Protein AF-D0N8F6-F1 (afdb_monomer)

Solvent-accessible surface area (backbone atoms only — not comparable to full-atom values): 5103 Å² total; per-residue (Å²): 138,65,64,71,61,57,61,58,59,70,66,71,76,70,73,78,75,79,72,76,63,76,70,73,56,72,61,54,53,80,84,28,68,86,50,86,42,36,20,11,30,70,80,69,45,62,31,75,22,51,42,59,45,40,46,46,32,46,78,38,62,88,70,70,59,43,82,63,47,89,38,61,45,77,79,78,72,75,83,81,124

Mean predicted aligned error: 13.62 Å

Nearest PDB structures (foldseek):
  2xrc-assembly1_A  TM=7.997E-01  e=1.969E-02  Homo sapiens
  8ivd-assembly1_D  TM=8.498E-01  e=2.400E-02  Homo sapiens
  8ivd-assembly2_C  TM=8.484E-01  e=2.927E-02  Homo sapiens
  2xrc-assembly3_C  TM=8.143E-01  e=4.073E-02  Homo sapiens
  2xrc-assembly2_B  TM=7.716E-01  e=5.306E-02  Homo sapiens

Radius of gyration: 24.33 Å; Cα contacts (8 Å, |Δi|>4): 83; chains: 1; bounding box: 33×21×89 Å

InterPro domains:
  IPR002350 Kazal domain [PS51465] (21-75)
  IPR036058 Kazal domain superfamily [SSF100895] (24-73)

Secondary structure (DSSP, 8-state):
--HHHHHHHTTTT------------TT-GGGTTT--S-EEETTSPEESSHHHHHHHHHH-GGG---EEEESPPPP------

Foldseek 3Di:
DVVVVVVVVVVPPPPPPPPPVVPVQLLPLVVFVPWQAWFAKPVLDIDRGPNVQSNCCRVPVVVVIDTPGTHHRDPPPPPPD

Structure (mmCIF, N/CA/C/O backbone):
data_AF-D0N8F6-F1
#
_entry.id   AF-D0N8F6-F1
#
loop_
_atom_site.group_PDB
_atom_site.id
_atom_site.type_symbol
_atom_site.label_atom_id
_atom_site.label_alt_id
_atom_site.label_comp_id
_atom_site.label_asym_id
_atom_site.label_entity_id
_atom_site.label_seq_id
_atom_site.pdbx_PDB_ins_code
_atom_site.Cartn_x
_atom_site.Cartn_y
_atom_site.Cartn_z
_atom_site.occupancy
_atom_site.B_iso_or_equiv
_atom_site.auth_seq_id
_atom_site.auth_comp_id
_atom_site.auth_asym_id
_atom_site.auth_atom_id
_atom_site.pdbx_PDB_model_num
ATOM 1 N N . MET A 1 1 ? -22.166 -8.924 58.162 1.00 50.09 1 MET A N 1
ATOM 2 C CA . MET A 1 1 ? -21.060 -9.623 57.457 1.00 50.09 1 MET A CA 1
ATOM 3 C C . MET A 1 1 ? -21.301 -9.810 55.945 1.00 50.09 1 MET A C 1
ATOM 5 O O . MET A 1 1 ? -20.711 -10.697 55.352 1.00 50.09 1 MET A O 1
ATOM 9 N N . LYS A 1 2 ? -22.145 -8.994 55.288 1.00 44.53 2 LYS A N 1
ATOM 10 C CA . LYS A 1 2 ? -22.239 -8.938 53.810 1.00 44.53 2 LYS A CA 1
ATOM 11 C C . LYS A 1 2 ? -21.663 -7.632 53.236 1.00 44.53 2 LYS A C 1
ATOM 13 O O . LYS A 1 2 ? -21.256 -7.604 52.090 1.00 44.53 2 LYS A O 1
ATOM 18 N N . VAL A 1 3 ? -21.582 -6.574 54.052 1.00 50.66 3 VAL A N 1
ATOM 19 C CA . VAL A 1 3 ? -21.166 -5.220 53.638 1.00 50.66 3 VAL A CA 1
ATOM 20 C C . VAL A 1 3 ? -19.667 -5.133 53.318 1.00 50.66 3 VAL A C 1
ATOM 22 O O . VAL A 1 3 ? -19.281 -4.457 52.375 1.00 50.66 3 VAL A O 1
ATOM 25 N N . PHE A 1 4 ? -18.826 -5.893 54.031 1.00 52.03 4 PHE A N 1
ATOM 26 C CA . PHE A 1 4 ? -17.379 -5.938 53.782 1.00 52.03 4 PHE A CA 1
ATOM 27 C C . PHE A 1 4 ? -17.015 -6.522 52.411 1.00 52.03 4 PHE A C 1
ATOM 29 O O . PHE A 1 4 ? -16.037 -6.089 51.812 1.00 52.03 4 PHE A O 1
ATOM 36 N N . PHE A 1 5 ? -17.827 -7.444 51.883 1.00 53.47 5 PHE A N 1
ATOM 37 C CA . PHE A 1 5 ? -17.625 -7.977 50.536 1.00 53.47 5 PHE A CA 1
ATOM 38 C C . PHE A 1 5 ? -17.946 -6.924 49.469 1.00 53.47 5 PHE A C 1
ATOM 40 O O . PHE A 1 5 ? -17.183 -6.776 48.523 1.00 53.47 5 PHE A O 1
ATOM 47 N N . TYR A 1 6 ? -19.005 -6.126 49.654 1.00 57.22 6 TYR A N 1
ATOM 48 C CA . TYR A 1 6 ? -19.380 -5.070 48.704 1.00 57.22 6 TYR A CA 1
ATOM 49 C C . TYR A 1 6 ? -18.374 -3.910 48.643 1.00 57.22 6 TYR A C 1
ATOM 51 O O . TYR A 1 6 ? -18.172 -3.341 47.574 1.00 57.22 6 TYR A O 1
ATOM 59 N N . LEU A 1 7 ? -17.696 -3.590 49.750 1.00 57.06 7 LEU A N 1
ATOM 60 C CA . LEU A 1 7 ? -16.661 -2.546 49.774 1.00 57.06 7 LEU A CA 1
ATOM 61 C C . LEU A 1 7 ? -15.370 -2.964 49.053 1.00 57.06 7 LEU A C 1
ATOM 63 O O . LEU A 1 7 ? -14.679 -2.110 48.505 1.00 57.06 7 LEU A O 1
ATOM 67 N N . ALA A 1 8 ? -15.072 -4.264 48.992 1.00 55.44 8 ALA A N 1
ATOM 68 C CA . ALA A 1 8 ? -13.935 -4.781 48.232 1.00 55.44 8 ALA A CA 1
ATOM 69 C C . ALA A 1 8 ? -14.180 -4.753 46.709 1.00 55.44 8 ALA A C 1
ATOM 71 O O . ALA A 1 8 ? -13.236 -4.584 45.942 1.00 55.44 8 ALA A O 1
ATOM 72 N N . PHE A 1 9 ? -15.438 -4.857 46.263 1.00 55.03 9 PHE A N 1
ATOM 73 C CA . PHE A 1 9 ? -15.785 -4.813 44.836 1.00 55.03 9 PHE A CA 1
ATOM 74 C C . PHE A 1 9 ? -15.701 -3.408 44.220 1.00 55.03 9 PHE A C 1
ATOM 76 O O . PHE A 1 9 ? -15.421 -3.294 43.030 1.00 55.03 9 PHE A O 1
ATOM 83 N N . LEU A 1 10 ? -15.870 -2.337 45.004 1.00 57.03 10 LEU A N 1
ATOM 84 C CA . LEU A 1 10 ? -15.761 -0.959 44.497 1.00 57.03 10 LEU A CA 1
ATOM 85 C C . LEU A 1 10 ? -14.314 -0.497 44.256 1.00 5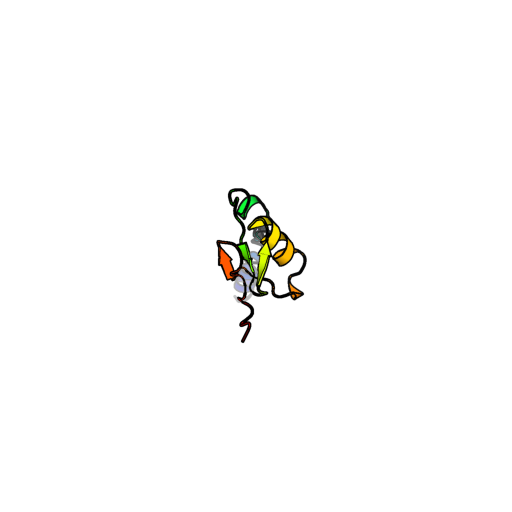7.03 10 LEU A C 1
ATOM 87 O O . LEU A 1 10 ? -14.096 0.466 43.527 1.00 57.03 10 LEU A O 1
ATOM 91 N N . ALA A 1 11 ? -13.317 -1.185 44.821 1.00 53.53 11 ALA A N 1
ATOM 92 C CA . ALA A 1 11 ? -11.904 -0.871 44.592 1.00 53.53 11 ALA A CA 1
ATOM 93 C C . ALA A 1 11 ? -11.326 -1.534 43.324 1.00 53.53 11 ALA A C 1
ATOM 95 O O . ALA A 1 11 ? -10.239 -1.168 42.883 1.00 53.53 11 ALA A O 1
ATOM 96 N N . VAL A 1 12 ? -12.040 -2.490 42.714 1.00 55.88 12 VAL A N 1
ATOM 97 C CA . VAL A 1 12 ? -11.544 -3.288 41.571 1.00 55.88 12 VAL A CA 1
ATOM 98 C C . VAL A 1 12 ? -11.984 -2.715 40.211 1.00 55.88 12 VAL A C 1
ATOM 100 O O . VAL A 1 12 ? -11.690 -3.290 39.171 1.00 55.88 12 VAL A O 1
ATOM 103 N N . THR A 1 13 ? -12.625 -1.542 40.168 1.00 53.47 13 THR A N 1
ATOM 104 C CA . THR A 1 13 ? -13.014 -0.894 38.896 1.00 53.47 13 THR A CA 1
ATOM 105 C C . THR A 1 13 ? -12.241 0.383 38.562 1.00 53.47 13 THR A C 1
ATOM 107 O O . THR A 1 13 ? -12.604 1.065 37.610 1.00 53.47 13 THR A O 1
ATOM 110 N N . ILE A 1 14 ? -11.164 0.717 39.284 1.00 59.22 14 ILE A N 1
ATOM 111 C CA . ILE A 1 14 ? -10.284 1.848 38.922 1.00 59.22 14 ILE A CA 1
ATOM 112 C C . ILE A 1 14 ? -8.828 1.393 38.782 1.00 59.22 14 ILE A C 1
ATOM 114 O O . ILE A 1 14 ? -7.894 2.050 39.222 1.00 59.22 14 ILE A O 1
ATOM 118 N N . SER A 1 15 ? -8.600 0.257 38.129 1.00 59.31 15 S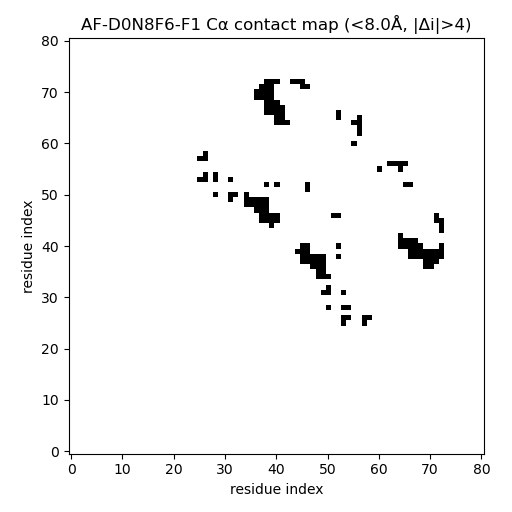ER A N 1
ATOM 119 C CA . SER A 1 15 ? -7.429 0.192 37.257 1.00 59.31 15 SER A CA 1
ATOM 120 C C . SER A 1 15 ? -7.886 0.772 35.935 1.00 59.31 15 SER A C 1
ATOM 122 O O . SER A 1 15 ? -8.405 0.053 35.087 1.00 59.31 15 SER A O 1
ATOM 124 N N . SER A 1 16 ? -7.793 2.095 35.810 1.00 59.19 16 SER A N 1
ATOM 125 C CA . SER A 1 16 ? -7.908 2.776 34.529 1.00 59.19 16 SER A CA 1
ATOM 126 C C . SER A 1 16 ? -6.889 2.125 33.606 1.00 59.19 16 SER A C 1
ATOM 128 O O . SER A 1 16 ? -5.714 2.468 33.647 1.00 59.19 16 SER A O 1
ATOM 130 N N . THR A 1 17 ? -7.295 1.130 32.821 1.00 59.09 17 THR A N 1
ATOM 131 C CA . THR A 1 17 ? -6.468 0.657 31.726 1.00 59.09 17 THR A CA 1
ATOM 132 C C . THR A 1 17 ? -6.459 1.807 30.743 1.00 59.09 17 THR A C 1
ATOM 134 O O . THR A 1 17 ? -7.415 2.014 29.996 1.00 59.09 17 THR A O 1
ATOM 137 N N . ASN A 1 18 ? -5.400 2.604 30.782 1.00 62.56 18 ASN A N 1
ATOM 138 C CA . ASN A 1 18 ? -4.983 3.448 29.684 1.00 62.56 18 ASN A CA 1
ATOM 139 C C . ASN A 1 18 ? -4.687 2.503 28.519 1.00 62.56 18 ASN A C 1
ATOM 141 O O . ASN A 1 18 ? -3.548 2.136 28.246 1.00 62.56 18 ASN A O 1
ATOM 145 N N . ALA A 1 19 ? -5.756 2.100 27.834 1.00 55.97 19 ALA A N 1
ATOM 146 C CA . ALA A 1 19 ? -5.715 1.544 26.505 1.00 55.97 19 ALA A CA 1
ATOM 147 C C . ALA A 1 19 ? -5.332 2.684 25.556 1.00 55.97 19 ALA A C 1
ATOM 149 O O . ALA A 1 19 ? -6.079 3.052 24.658 1.00 55.97 19 ALA A O 1
ATOM 150 N N . ALA A 1 20 ? -4.101 3.180 25.688 1.00 55.72 20 ALA A N 1
ATOM 151 C CA . ALA A 1 20 ? -3.321 3.489 24.507 1.00 55.72 20 ALA A CA 1
ATOM 152 C C . ALA A 1 20 ? -2.968 2.141 23.855 1.00 55.72 20 ALA A C 1
ATOM 154 O O . ALA A 1 20 ? -1.807 1.771 23.716 1.00 55.72 20 ALA A O 1
ATOM 155 N N . GLY A 1 21 ? -4.000 1.373 23.483 1.00 52.00 21 GLY A N 1
ATOM 156 C CA . GLY A 1 21 ? -3.872 0.486 22.355 1.00 52.00 21 GLY A CA 1
ATOM 157 C C . GLY A 1 21 ? -3.478 1.427 21.240 1.00 52.00 21 GLY A C 1
ATOM 158 O O . GLY A 1 21 ? -4.255 2.304 20.864 1.00 52.00 21 GLY A O 1
ATOM 159 N N . GLN A 1 22 ? -2.230 1.337 20.800 1.00 53.09 22 GLN A N 1
ATOM 160 C CA . GLN A 1 22 ? -1.859 1.928 19.536 1.00 53.09 22 GLN A CA 1
ATOM 161 C C . GLN A 1 22 ? -2.728 1.185 18.528 1.00 53.09 22 GLN A C 1
ATOM 163 O O . GLN A 1 22 ? -2.412 0.065 18.136 1.00 53.09 22 GLN A O 1
ATOM 168 N N . ALA A 1 23 ? -3.894 1.750 18.212 1.00 57.78 23 ALA A N 1
ATOM 169 C CA . ALA A 1 23 ? -4.616 1.398 17.014 1.00 57.78 23 ALA A CA 1
ATOM 170 C C . ALA A 1 23 ? -3.594 1.646 15.912 1.00 57.78 23 ALA A C 1
ATOM 172 O O . ALA A 1 23 ? -3.254 2.798 15.642 1.00 57.78 23 ALA A O 1
ATOM 173 N N . LEU A 1 24 ? -2.973 0.568 15.427 1.00 62.06 24 LEU A N 1
ATOM 174 C CA . LEU A 1 24 ? -2.015 0.640 14.343 1.00 62.06 24 LEU A CA 1
ATOM 175 C C . LEU A 1 24 ? -2.789 1.305 13.213 1.00 62.06 24 LEU A C 1
ATOM 177 O O . LEU A 1 24 ? -3.763 0.726 12.732 1.00 62.06 24 LEU A O 1
ATOM 181 N N . ASP A 1 25 ? -2.453 2.558 12.915 1.00 76.69 25 ASP A N 1
ATOM 182 C CA . ASP A 1 25 ? -3.193 3.328 11.933 1.00 76.69 25 ASP A CA 1
ATOM 183 C C . ASP A 1 25 ? -3.120 2.537 10.618 1.00 76.69 25 ASP A C 1
ATOM 185 O O . ASP A 1 25 ? -2.015 2.296 10.121 1.00 76.69 25 ASP A O 1
ATOM 189 N N . PRO A 1 26 ? -4.255 2.067 10.064 1.00 69.19 26 PRO A N 1
ATOM 190 C CA . PRO A 1 26 ? -4.249 1.326 8.808 1.00 69.19 26 PRO A CA 1
ATOM 191 C C . PRO A 1 26 ? -3.661 2.155 7.654 1.00 69.19 26 PRO A C 1
ATOM 193 O O . PRO A 1 26 ? -3.317 1.595 6.612 1.00 69.19 26 PRO A O 1
ATOM 196 N N . CYS A 1 27 ? -3.516 3.472 7.840 1.00 82.31 27 CYS A N 1
ATOM 197 C CA . CYS A 1 27 ? -2.895 4.409 6.911 1.00 82.31 27 CYS A CA 1
ATOM 198 C C . CYS A 1 27 ? -1.402 4.656 7.195 1.00 82.31 27 CYS A C 1
ATOM 200 O O . CYS A 1 27 ? -0.780 5.443 6.474 1.00 82.31 27 CYS A O 1
ATOM 202 N N . ASP A 1 28 ? -0.800 4.019 8.205 1.00 85.12 28 ASP A N 1
ATOM 203 C CA . ASP A 1 28 ? 0.600 4.245 8.563 1.00 85.12 28 ASP A CA 1
ATOM 204 C C . ASP A 1 28 ? 1.548 3.731 7.469 1.00 85.12 28 ASP A C 1
ATOM 206 O O . ASP A 1 28 ? 1.817 2.531 7.331 1.00 85.12 28 ASP A O 1
ATOM 210 N N . LYS A 1 29 ? 2.090 4.677 6.696 1.00 81.25 29 LYS A N 1
ATOM 211 C CA . LYS A 1 29 ? 2.989 4.415 5.565 1.00 81.25 29 LYS A CA 1
ATOM 212 C C . LYS A 1 29 ? 4.362 3.882 5.979 1.00 81.25 29 LYS A C 1
ATOM 214 O O . LYS A 1 29 ? 5.078 3.361 5.125 1.00 81.25 29 LYS A O 1
ATOM 219 N N . ARG A 1 30 ? 4.729 3.936 7.264 1.00 83.50 30 ARG A N 1
ATOM 220 C CA . ARG A 1 30 ? 5.992 3.348 7.752 1.00 83.50 30 ARG A CA 1
ATOM 221 C C . ARG A 1 30 ? 6.061 1.841 7.493 1.00 83.50 30 ARG A C 1
ATOM 223 O O . ARG A 1 30 ? 7.141 1.301 7.285 1.00 83.50 30 ARG A O 1
ATOM 230 N N . ASN A 1 31 ? 4.907 1.174 7.411 1.00 78.25 31 ASN A N 1
ATOM 231 C CA . ASN A 1 31 ? 4.814 -0.265 7.147 1.00 78.25 31 ASN A CA 1
ATOM 232 C C . ASN A 1 31 ? 5.107 -0.660 5.687 1.00 78.25 31 ASN A C 1
ATOM 234 O O . ASN A 1 31 ? 5.219 -1.845 5.388 1.00 78.25 31 ASN A O 1
ATOM 238 N N . CYS A 1 32 ? 5.214 0.304 4.769 1.00 85.38 32 CYS A N 1
ATOM 239 C CA . CYS A 1 32 ? 5.425 0.051 3.341 1.00 85.38 32 CYS A CA 1
ATOM 240 C C . CYS A 1 32 ? 6.593 0.859 2.747 1.00 85.38 32 CYS A C 1
ATOM 242 O O . CYS A 1 32 ? 6.857 0.752 1.551 1.00 85.38 32 CYS A O 1
ATOM 244 N N . GLU A 1 33 ? 7.306 1.645 3.561 1.00 83.94 33 GLU A N 1
ATOM 245 C CA . GLU A 1 33 ? 8.349 2.584 3.121 1.00 83.94 33 GLU A CA 1
ATOM 246 C C . GLU A 1 33 ? 9.506 1.903 2.368 1.00 83.94 33 GLU A C 1
ATOM 248 O O . GLU A 1 33 ? 10.044 2.448 1.395 1.00 83.94 33 GLU A O 1
ATOM 253 N N . SER A 1 34 ? 9.852 0.683 2.784 1.00 86.88 34 SER A N 1
ATOM 254 C CA . SER A 1 34 ? 10.897 -0.142 2.175 1.00 86.88 34 SER A CA 1
ATOM 255 C C . SER A 1 34 ? 10.474 -0.801 0.859 1.00 86.88 34 SER A C 1
ATOM 257 O O . SER A 1 34 ? 11.338 -1.235 0.095 1.00 86.88 34 SER A O 1
ATOM 259 N N . HIS A 1 35 ? 9.174 -0.868 0.551 1.00 90.69 35 HIS A N 1
ATOM 260 C CA . HIS A 1 35 ? 8.694 -1.506 -0.674 1.00 90.69 35 HIS A CA 1
ATOM 261 C C . HIS A 1 35 ? 8.829 -0.556 -1.866 1.00 90.69 35 HIS A C 1
ATOM 263 O O . HIS A 1 35 ? 8.206 0.505 -1.936 1.00 90.69 35 HIS A O 1
ATOM 269 N N . LYS A 1 36 ? 9.667 -0.950 -2.825 1.00 85.56 36 LYS A N 1
ATOM 270 C CA . LYS A 1 36 ? 9.901 -0.240 -4.086 1.00 85.56 36 LYS A CA 1
ATOM 271 C C . LYS A 1 36 ? 9.564 -1.181 -5.243 1.00 85.56 36 LYS A C 1
ATOM 273 O O . LYS A 1 36 ? 10.451 -1.679 -5.927 1.00 85.56 36 LYS A O 1
ATOM 278 N N . GLY A 1 37 ? 8.284 -1.483 -5.436 1.00 92.56 37 GLY A N 1
ATOM 279 C CA . GLY A 1 37 ? 7.849 -2.393 -6.495 1.00 92.56 37 GLY A CA 1
ATOM 280 C C . GLY A 1 37 ? 6.377 -2.238 -6.842 1.00 92.56 37 GLY A C 1
ATOM 281 O O . GLY A 1 37 ? 5.565 -1.873 -6.000 1.00 92.56 37 GLY A O 1
ATOM 282 N N . ARG A 1 38 ? 6.021 -2.537 -8.093 1.00 96.25 38 ARG A N 1
ATOM 283 C CA . ARG A 1 38 ? 4.613 -2.549 -8.507 1.00 96.25 38 ARG A CA 1
ATOM 284 C C . ARG A 1 38 ? 3.881 -3.698 -7.826 1.00 96.25 38 ARG A C 1
ATOM 286 O O . ARG A 1 38 ? 4.444 -4.781 -7.734 1.00 96.25 38 ARG A O 1
ATOM 293 N N . VAL A 1 39 ? 2.627 -3.483 -7.444 1.00 96.56 39 VAL A N 1
ATOM 294 C CA . VAL A 1 39 ? 1.767 -4.513 -6.838 1.00 96.56 39 VAL A CA 1
ATOM 295 C C . VAL A 1 39 ? 0.442 -4.628 -7.578 1.00 96.56 39 VAL A C 1
ATOM 297 O O . VAL A 1 39 ? -0.049 -3.641 -8.133 1.00 96.56 39 VAL A O 1
ATOM 300 N N . CYS A 1 40 ? -0.153 -5.817 -7.574 1.00 97.62 40 CYS A N 1
ATOM 301 C CA . CYS A 1 40 ? -1.456 -6.061 -8.172 1.00 97.62 40 CYS A CA 1
ATOM 302 C C . CYS A 1 40 ? -2.531 -6.098 -7.088 1.00 97.62 40 CYS A C 1
ATOM 304 O O . CYS A 1 40 ? -2.396 -6.824 -6.100 1.00 97.62 40 CYS A O 1
ATOM 306 N N . SER A 1 41 ? -3.611 -5.341 -7.273 1.00 96.44 41 SER A N 1
ATOM 307 C CA . SER A 1 41 ? -4.792 -5.428 -6.415 1.00 96.44 41 SER A CA 1
ATOM 308 C C . SER A 1 41 ? -5.753 -6.532 -6.864 1.00 96.44 41 SER A C 1
ATOM 310 O O . SER A 1 41 ? -5.712 -7.000 -8.005 1.00 96.44 41 SER A O 1
ATOM 312 N N . ASN A 1 42 ? -6.683 -6.908 -5.987 1.00 95.88 42 ASN A N 1
ATOM 313 C CA . ASN A 1 42 ? -7.788 -7.826 -6.291 1.00 95.88 42 ASN A CA 1
ATOM 314 C C . ASN A 1 42 ? -8.680 -7.376 -7.466 1.00 95.88 42 ASN A C 1
ATOM 316 O O . ASN A 1 42 ? -9.357 -8.205 -8.065 1.00 95.88 42 ASN A O 1
ATOM 320 N N . GLY A 1 43 ? -8.663 -6.089 -7.823 1.00 92.75 43 GLY A N 1
ATOM 321 C CA . GLY A 1 43 ? -9.400 -5.524 -8.957 1.00 92.75 43 GLY A CA 1
ATOM 322 C C . GLY A 1 43 ? -8.651 -5.548 -10.295 1.00 92.75 43 GLY A C 1
ATOM 323 O O . GLY A 1 43 ? -9.046 -4.824 -11.204 1.00 92.75 43 GLY A O 1
ATOM 324 N N . ASN A 1 44 ? -7.556 -6.311 -10.426 1.00 94.25 44 ASN A N 1
ATOM 325 C CA . ASN A 1 44 ? -6.649 -6.284 -11.588 1.00 94.25 44 ASN A CA 1
ATOM 326 C C . ASN A 1 44 ? -6.034 -4.898 -11.872 1.00 94.25 44 ASN A C 1
ATOM 328 O O . ASN A 1 44 ? -5.606 -4.615 -12.993 1.00 94.25 44 ASN A O 1
ATOM 332 N N . GLN A 1 45 ? -5.946 -4.037 -10.855 1.00 94.94 45 GLN A N 1
ATOM 333 C CA . GLN A 1 45 ? -5.302 -2.734 -10.963 1.00 94.94 45 GLN A CA 1
ATOM 334 C C . GLN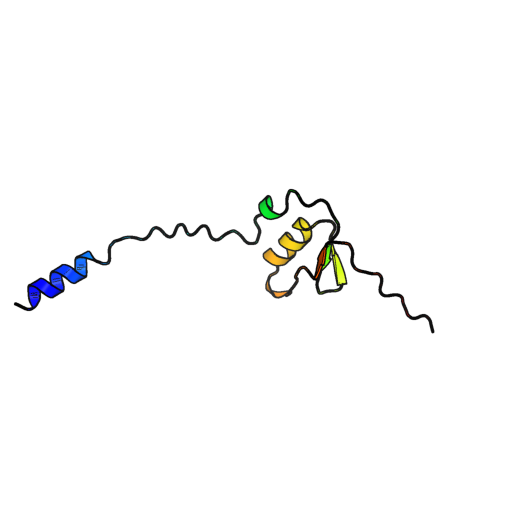 A 1 45 ? -3.874 -2.804 -10.421 1.00 94.94 45 GLN A C 1
ATOM 336 O O . GLN A 1 45 ? -3.633 -3.277 -9.311 1.00 94.94 45 GLN A O 1
ATOM 341 N N . THR A 1 46 ? -2.917 -2.315 -11.209 1.00 96.06 46 THR A N 1
ATOM 342 C CA . THR A 1 46 ? -1.517 -2.228 -10.782 1.00 96.06 46 THR A CA 1
ATOM 343 C C . THR A 1 46 ? -1.264 -0.902 -10.076 1.00 96.06 46 THR A C 1
ATOM 345 O O . THR A 1 46 ? -1.528 0.156 -10.644 1.00 96.06 46 THR A O 1
ATOM 348 N N . TYR A 1 47 ? -0.707 -0.960 -8.870 1.00 95.25 47 TYR A N 1
ATOM 349 C CA . TYR A 1 47 ? -0.232 0.197 -8.113 1.00 95.25 47 TYR A CA 1
ATOM 350 C C . TYR A 1 47 ? 1.288 0.307 -8.226 1.00 95.25 47 TYR A C 1
ATOM 352 O O . TYR A 1 47 ? 1.977 -0.706 -8.364 1.00 95.25 47 TYR A O 1
ATOM 360 N N . ALA A 1 48 ? 1.816 1.535 -8.203 1.00 94.81 48 ALA A N 1
ATOM 361 C CA . ALA A 1 48 ? 3.247 1.782 -8.378 1.00 94.81 48 ALA A CA 1
ATOM 362 C C . ALA A 1 48 ? 4.080 1.245 -7.206 1.00 94.81 48 ALA A C 1
ATOM 364 O O . ALA A 1 48 ? 5.193 0.770 -7.428 1.00 94.81 48 ALA A O 1
ATOM 365 N N . THR A 1 49 ? 3.520 1.291 -5.994 1.00 93.44 49 THR A N 1
ATOM 366 C CA . THR A 1 49 ? 4.112 0.762 -4.761 1.00 93.44 49 THR A CA 1
ATOM 367 C C . THR A 1 49 ? 3.062 0.108 -3.864 1.00 93.44 49 THR A C 1
ATOM 369 O O . THR A 1 49 ? 1.867 0.406 -3.974 1.00 93.44 49 THR A O 1
ATOM 372 N N . LEU A 1 50 ? 3.502 -0.725 -2.913 1.00 93.31 50 LEU A N 1
ATOM 373 C CA . LEU A 1 50 ? 2.636 -1.198 -1.828 1.00 93.31 50 LEU A CA 1
ATOM 374 C C . LEU A 1 50 ? 2.043 -0.031 -1.019 1.00 93.31 50 LEU A C 1
ATOM 376 O O . LEU A 1 50 ? 0.889 -0.105 -0.612 1.00 93.31 50 LEU A O 1
ATOM 380 N N . CYS A 1 51 ? 2.778 1.073 -0.838 1.00 93.81 51 CYS A N 1
ATOM 381 C CA . CYS A 1 51 ? 2.2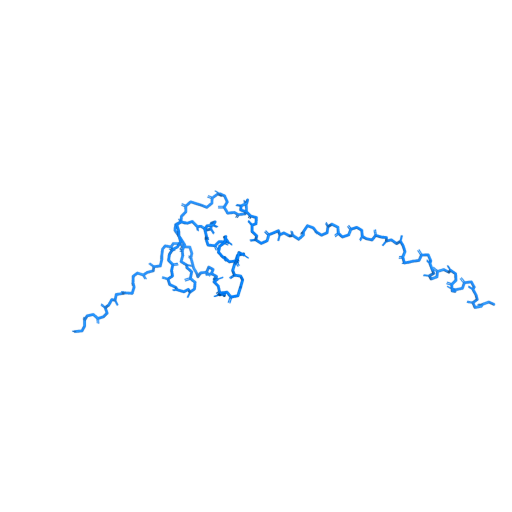66 2.244 -0.120 1.00 93.81 51 CYS A CA 1
ATOM 382 C C . CYS A 1 51 ? 1.083 2.923 -0.803 1.00 93.81 51 CYS A C 1
ATOM 384 O O . CYS A 1 51 ? 0.176 3.402 -0.118 1.00 93.81 51 CYS A O 1
ATOM 386 N N . ASP A 1 52 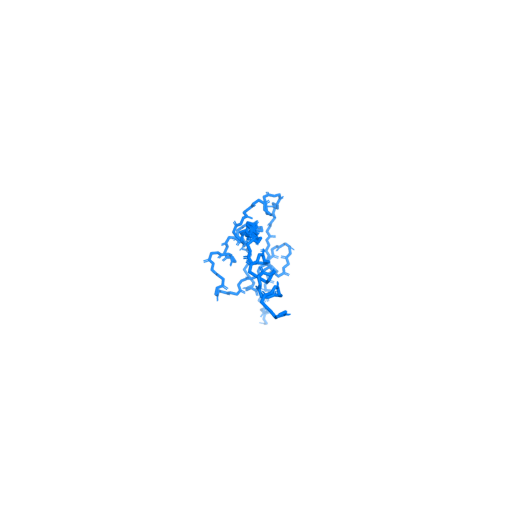? 1.075 2.973 -2.133 1.00 93.38 52 ASP A N 1
ATOM 387 C CA . ASP A 1 52 ? -0.045 3.557 -2.871 1.00 93.38 52 ASP A CA 1
ATOM 388 C C . ASP A 1 52 ? -1.300 2.700 -2.703 1.00 93.38 52 ASP A C 1
ATOM 390 O O . ASP A 1 52 ? -2.388 3.229 -2.470 1.00 93.38 52 ASP A O 1
ATOM 394 N N . LEU A 1 53 ? -1.135 1.373 -2.740 1.00 94.56 53 LEU A N 1
ATOM 395 C CA . LEU A 1 53 ? -2.214 0.432 -2.466 1.00 94.56 53 LEU A CA 1
ATOM 396 C C . LEU A 1 53 ? -2.733 0.593 -1.029 1.00 94.56 53 LEU A C 1
ATOM 398 O O . LEU A 1 53 ? -3.928 0.818 -0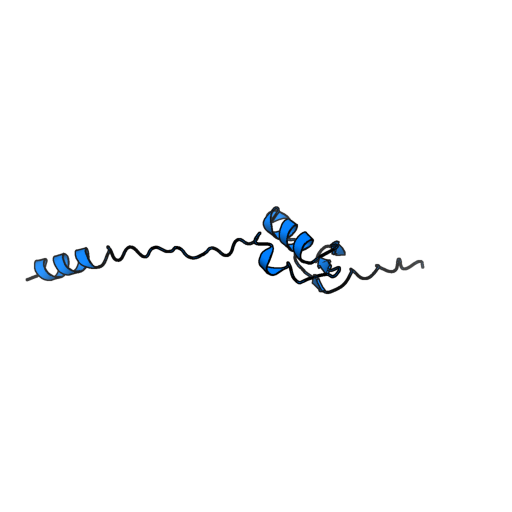.848 1.00 94.56 53 LEU A O 1
ATOM 402 N N . THR A 1 54 ? -1.855 0.562 -0.021 1.00 92.19 54 THR A N 1
ATOM 403 C CA . THR A 1 54 ? -2.227 0.733 1.397 1.00 92.19 54 THR A CA 1
ATOM 404 C C . THR A 1 54 ? -2.955 2.053 1.637 1.00 92.19 54 THR A C 1
ATOM 406 O O . THR A 1 54 ? -3.965 2.086 2.340 1.00 92.19 54 THR A O 1
ATOM 409 N N . SER A 1 55 ? -2.514 3.141 0.995 1.00 92.25 55 SER A N 1
ATOM 410 C CA . SER A 1 55 ? -3.189 4.437 1.100 1.00 92.25 55 SER A CA 1
ATOM 411 C C . SER A 1 55 ? -4.624 4.379 0.577 1.00 92.25 55 SER A C 1
ATOM 413 O O . SER A 1 55 ? -5.507 4.993 1.171 1.00 92.25 55 SER A O 1
ATOM 415 N N . VAL A 1 56 ? -4.882 3.649 -0.511 1.00 93.38 56 VAL A N 1
ATOM 416 C CA . VAL A 1 56 ? -6.242 3.473 -1.040 1.00 93.38 56 VAL A CA 1
ATOM 417 C C . VAL A 1 56 ? -7.073 2.558 -0.148 1.00 93.38 56 VAL A C 1
ATOM 419 O O . VAL A 1 56 ? -8.225 2.888 0.126 1.00 93.38 56 VAL A O 1
ATOM 422 N N . MET A 1 57 ? -6.500 1.448 0.324 1.00 91.94 57 MET A N 1
ATOM 423 C CA . MET A 1 57 ? -7.177 0.517 1.234 1.00 91.94 57 MET A CA 1
ATOM 424 C C . MET A 1 57 ? -7.656 1.230 2.499 1.00 91.94 57 MET A C 1
ATOM 426 O O . MET A 1 57 ? -8.792 1.037 2.924 1.00 91.94 57 MET A O 1
ATOM 430 N N . CYS A 1 58 ? -6.810 2.095 3.059 1.00 92.25 58 CYS A N 1
ATOM 431 C CA . CYS A 1 58 ? -7.135 2.820 4.274 1.00 92.25 58 CYS A CA 1
ATOM 432 C C . CYS A 1 58 ? -8.079 4.013 4.047 1.00 92.25 58 CYS A C 1
ATOM 434 O O . CYS A 1 58 ? -9.053 4.164 4.779 1.00 92.25 58 CYS A O 1
ATOM 436 N N . ASN A 1 59 ? -7.851 4.840 3.019 1.00 91.69 59 ASN A N 1
ATOM 437 C CA . ASN A 1 59 ? -8.701 6.012 2.762 1.00 91.69 59 ASN A CA 1
ATOM 438 C C . ASN A 1 59 ? -10.091 5.635 2.216 1.00 91.69 59 ASN A C 1
ATOM 440 O O . ASN A 1 59 ? -11.026 6.437 2.273 1.00 91.69 59 ASN A O 1
ATOM 444 N N . HIS A 1 60 ? -10.236 4.434 1.650 1.00 92.62 60 HIS A N 1
ATOM 445 C CA . HIS A 1 60 ? -11.466 3.972 1.012 1.00 92.62 60 HIS A CA 1
ATOM 446 C C . HIS A 1 60 ? -11.804 2.514 1.377 1.00 92.62 60 HIS A C 1
ATOM 448 O O . HIS A 1 60 ? -11.893 1.663 0.484 1.00 92.62 60 HIS A O 1
ATOM 454 N N . PRO A 1 61 ? -12.065 2.211 2.664 1.00 89.44 61 PRO A N 1
ATOM 455 C CA . PRO A 1 61 ? -12.269 0.838 3.133 1.00 89.44 61 PRO A CA 1
ATOM 456 C C . PRO A 1 61 ? -13.502 0.170 2.502 1.00 89.44 61 PRO A C 1
ATOM 458 O O . PRO A 1 61 ? -13.534 -1.043 2.313 1.00 89.44 61 PRO A O 1
ATOM 461 N N . THR A 1 62 ? -14.502 0.956 2.092 1.00 94.50 62 THR A N 1
ATOM 462 C CA . THR A 1 62 ? -15.727 0.464 1.441 1.00 94.50 62 THR A CA 1
ATOM 463 C C . THR A 1 62 ? -15.518 -0.027 0.008 1.00 94.50 62 THR A C 1
ATOM 465 O O . THR A 1 62 ? -16.396 -0.694 -0.530 1.00 94.50 62 THR A O 1
ATOM 468 N N . ARG A 1 63 ? -14.372 0.267 -0.627 1.00 92.25 63 ARG A N 1
ATOM 469 C CA . ARG A 1 63 ? -14.071 -0.215 -1.986 1.00 92.25 63 ARG A CA 1
ATOM 470 C C . ARG A 1 63 ? -13.625 -1.677 -2.021 1.00 92.25 63 ARG A C 1
ATOM 472 O O . ARG A 1 63 ? -13.524 -2.233 -3.108 1.00 92.25 63 ARG A O 1
ATOM 479 N N . GLY A 1 64 ? -13.320 -2.281 -0.867 1.00 92.62 64 GLY A N 1
ATOM 480 C CA . GLY A 1 64 ? -12.876 -3.676 -0.793 1.00 92.62 64 GLY A CA 1
ATOM 481 C C . GLY A 1 64 ? -11.593 -3.952 -1.583 1.00 92.62 64 GLY A C 1
ATOM 482 O O . GLY A 1 64 ? -11.403 -5.060 -2.079 1.00 92.62 64 GLY A O 1
ATOM 483 N N . V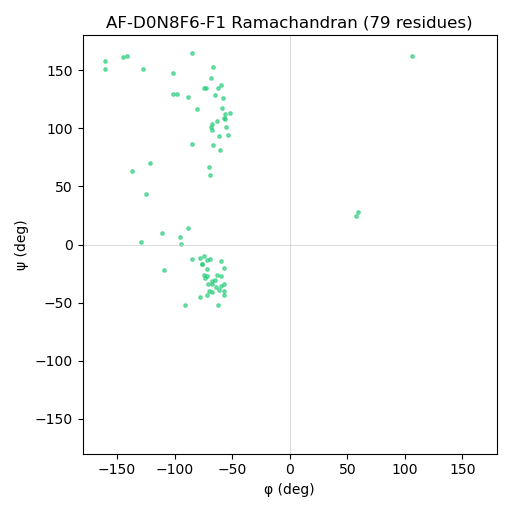AL A 1 65 ? -10.736 -2.940 -1.749 1.00 94.38 65 VAL A N 1
ATOM 484 C CA . VAL A 1 65 ? -9.439 -3.091 -2.414 1.00 94.38 65 VAL A CA 1
ATOM 485 C C . VAL A 1 65 ? -8.508 -3.856 -1.479 1.00 94.38 65 VAL A C 1
ATOM 487 O O . VAL A 1 65 ? -8.428 -3.549 -0.292 1.00 94.38 65 VAL A O 1
ATOM 490 N N . SER A 1 66 ? -7.791 -4.841 -2.006 1.00 94.56 66 SER A N 1
ATOM 491 C CA . SER A 1 66 ? -6.780 -5.596 -1.269 1.00 94.56 66 SER A CA 1
ATOM 492 C C . SER A 1 66 ? -5.618 -5.976 -2.178 1.00 94.56 66 SER A C 1
ATOM 494 O O . SER A 1 66 ? -5.750 -5.984 -3.404 1.00 94.56 66 SER A O 1
ATOM 496 N N . LEU A 1 67 ? -4.474 -6.317 -1.586 1.00 94.62 67 LEU A N 1
ATOM 497 C CA . LEU A 1 67 ? -3.357 -6.903 -2.323 1.00 94.62 67 LEU A CA 1
ATOM 498 C C . LEU A 1 67 ? -3.765 -8.281 -2.859 1.00 94.62 67 LEU A C 1
ATOM 500 O O . LEU A 1 67 ? -4.251 -9.116 -2.097 1.00 94.62 67 LEU A O 1
ATOM 504 N N . ALA A 1 68 ? -3.568 -8.515 -4.156 1.00 96.38 68 ALA A N 1
ATOM 505 C CA . ALA A 1 68 ? -3.685 -9.840 -4.757 1.00 96.38 68 ALA A CA 1
ATOM 506 C C . ALA A 1 68 ? -2.331 -10.560 -4.752 1.00 96.38 68 ALA A C 1
ATOM 508 O O . ALA A 1 68 ? -2.239 -11.693 -4.287 1.00 96.38 68 ALA A O 1
ATOM 509 N N . TYR A 1 69 ? -1.283 -9.907 -5.263 1.00 95.50 69 TYR A N 1
ATOM 510 C CA . TYR A 1 69 ? 0.092 -10.417 -5.254 1.00 95.50 69 TYR A CA 1
ATOM 511 C C . TYR A 1 69 ? 1.116 -9.293 -5.467 1.00 95.50 69 TYR A C 1
ATOM 513 O O . TYR A 1 69 ? 0.791 -8.236 -6.016 1.00 95.50 69 TYR A O 1
ATOM 521 N N . ASP A 1 70 ? 2.357 -9.539 -5.033 1.00 94.56 70 ASP A N 1
ATOM 522 C CA . ASP A 1 70 ? 3.500 -8.658 -5.296 1.00 94.56 70 ASP A CA 1
ATOM 523 C C . ASP A 1 70 ? 3.956 -8.796 -6.759 1.00 94.56 70 ASP A C 1
ATOM 525 O O . ASP A 1 70 ? 4.041 -9.904 -7.298 1.00 94.56 70 ASP A O 1
ATOM 529 N N . GLY A 1 71 ? 4.209 -7.670 -7.420 1.00 95.25 71 GLY A N 1
ATOM 530 C CA . GLY A 1 71 ? 4.389 -7.572 -8.867 1.00 95.25 71 GLY A CA 1
ATOM 531 C C . GLY A 1 71 ? 3.195 -6.938 -9.599 1.00 95.25 71 GLY A C 1
ATOM 532 O O . GLY A 1 71 ? 2.091 -6.839 -9.065 1.00 95.25 71 GLY A O 1
ATOM 533 N N . PRO A 1 72 ? 3.388 -6.477 -10.847 1.00 95.81 72 PRO A N 1
ATOM 534 C CA . PRO A 1 72 ? 2.317 -5.878 -11.638 1.00 95.81 72 PRO A CA 1
ATOM 535 C C . PRO A 1 72 ? 1.248 -6.907 -12.003 1.00 95.81 72 PRO A C 1
ATOM 537 O O . PRO A 1 72 ? 1.548 -8.091 -12.175 1.00 95.81 72 PRO A O 1
ATOM 540 N N . CYS A 1 73 ? 0.013 -6.449 -12.208 1.00 96.00 73 CYS A N 1
ATOM 541 C CA . CYS A 1 73 ? -1.031 -7.326 -12.714 1.00 96.00 73 CYS A CA 1
ATOM 542 C C . CYS A 1 73 ? -0.632 -7.898 -14.075 1.00 96.00 73 CYS A C 1
ATOM 544 O O . CYS A 1 73 ? -0.101 -7.194 -14.939 1.00 96.00 73 CYS A O 1
ATOM 546 N N . ARG A 1 74 ? -0.892 -9.191 -14.269 1.00 92.75 74 ARG A N 1
ATOM 547 C CA . ARG A 1 74 ? -0.678 -9.842 -15.562 1.00 92.75 74 ARG A CA 1
ATOM 548 C C . ARG A 1 74 ? -1.586 -9.177 -16.602 1.00 92.75 74 ARG A C 1
ATOM 550 O O . ARG A 1 74 ? -2.764 -8.973 -16.304 1.00 92.75 74 ARG A O 1
ATOM 557 N N . PRO A 1 75 ? -1.082 -8.855 -17.808 1.00 84.00 75 PRO A N 1
ATOM 558 C CA . PRO A 1 75 ? -1.963 -8.430 -18.880 1.00 84.00 75 PRO A CA 1
ATOM 559 C C . PRO A 1 75 ? -2.965 -9.558 -19.110 1.00 84.00 75 PRO A C 1
ATOM 561 O O . PRO A 1 75 ? -2.571 -10.713 -19.301 1.00 84.00 75 PRO A O 1
ATOM 564 N N . GLN A 1 76 ? -4.256 -9.235 -19.068 1.00 73.38 76 GLN A N 1
ATOM 565 C CA . GLN A 1 76 ? -5.235 -10.128 -19.657 1.00 73.38 76 GLN A CA 1
ATOM 566 C C . GLN A 1 76 ? -4.872 -10.145 -21.133 1.00 73.38 76 GLN A C 1
ATOM 568 O O . GLN A 1 76 ? -5.014 -9.127 -21.807 1.00 73.38 76 GLN A O 1
ATOM 573 N N . LYS A 1 77 ? -4.281 -11.242 -21.617 1.00 64.75 77 LYS A N 1
ATOM 574 C CA . LYS A 1 77 ? -4.190 -11.426 -23.058 1.00 64.75 77 LYS A CA 1
ATOM 575 C C . LYS A 1 77 ? -5.633 -11.333 -23.531 1.00 64.75 77 LYS A C 1
ATOM 577 O O . LYS A 1 77 ? -6.435 -12.181 -23.141 1.00 64.75 77 LYS A O 1
ATOM 582 N N . SER A 1 78 ? -5.972 -10.282 -24.275 1.00 58.50 78 SER A N 1
ATOM 583 C CA . SER A 1 78 ? -7.154 -10.332 -25.114 1.00 58.50 78 SER A CA 1
ATOM 584 C C . SER A 1 78 ? -6.977 -11.610 -25.917 1.00 58.50 78 SER A C 1
ATOM 586 O O . SER A 1 78 ? -5.983 -11.784 -26.626 1.00 58.50 78 SER A O 1
ATOM 588 N N . VAL A 1 79 ? -7.846 -12.583 -25.667 1.00 63.72 79 VAL A N 1
ATOM 589 C CA . VAL A 1 79 ? -7.986 -13.717 -26.563 1.00 63.72 79 VAL A CA 1
ATOM 590 C C . VAL A 1 79 ? -8.553 -13.101 -27.834 1.00 63.72 79 VAL A C 1
ATOM 592 O O . VAL A 1 79 ? -9.761 -12.958 -27.976 1.00 63.72 79 VAL A O 1
ATOM 595 N N . GLU A 1 80 ? -7.656 -12.607 -28.682 1.00 56.59 80 GLU A N 1
ATOM 596 C CA . GLU A 1 80 ? -7.935 -12.328 -30.079 1.00 56.59 80 GLU A CA 1
ATOM 597 C C . GLU A 1 80 ? -8.123 -13.713 -30.706 1.00 56.59 80 GLU A C 1
ATOM 599 O O . GLU A 1 80 ? -7.162 -14.479 -30.834 1.00 56.59 80 GLU A O 1
ATOM 604 N N . ALA A 1 81 ? -9.387 -14.079 -30.908 1.00 51.00 81 ALA A N 1
ATOM 605 C CA . AL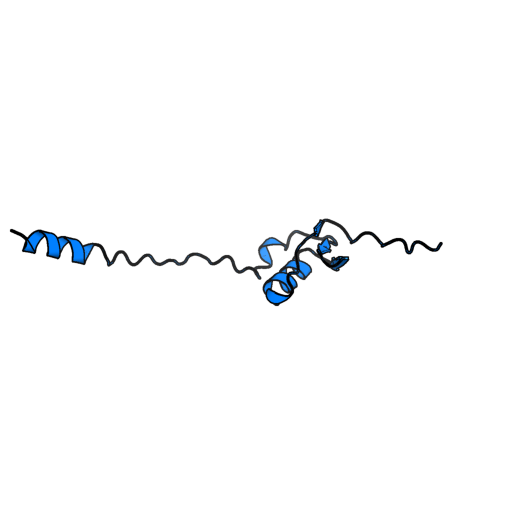A A 1 81 ? -9.808 -15.297 -31.586 1.00 51.00 81 ALA A CA 1
ATOM 606 C C . ALA A 1 81 ? -9.849 -15.068 -33.098 1.00 51.00 81 ALA A C 1
ATOM 608 O O . ALA A 1 81 ? -10.259 -13.956 -33.504 1.00 51.00 81 ALA A O 1
#

Sequence (81 aa):
MKVFFYLAFLAVTISSTNAAGQALDPCDKRNCESHKGRVCSNGNQTYATLCDLTSVMCNHPTRGVSLAYDGPCRPQKSVEA

Organism: Phytophthora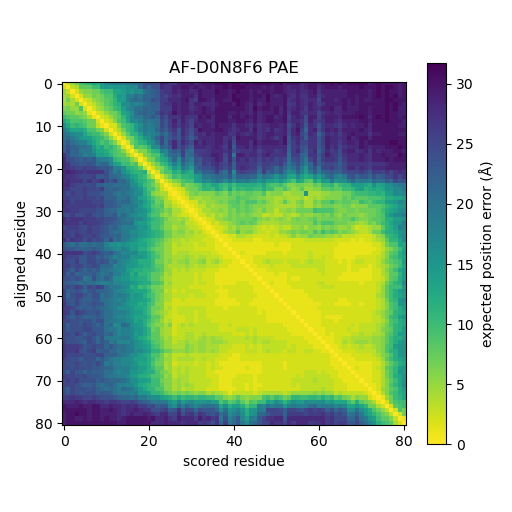 infestans (strain T30-4) (NCBI:txid403677)

pLDDT: mean 78.38, std 17.61, range [44.53, 97.62]